Protein AF-A0A8T2IUD5-F1 (afdb_monomer)

Organism: NCBI:txid247094

Sequence (68 aa):
MFYPNLPLLVAVILLLHCFTCCQGGCYFQARAPCRFSGRRFALGESWLGNNCQLCTCLHPVGVGCCEM

pLDDT: mean 79.43, std 12.18, range [46.19, 92.5]

Structure (mmCIF, N/CA/C/O backbone):
data_AF-A0A8T2IUD5-F1
#
_entry.id   AF-A0A8T2IUD5-F1
#
loop_
_atom_site.group_PDB
_atom_site.id
_atom_site.type_symbol
_atom_site.label_atom_id
_atom_site.label_alt_id
_atom_site.label_comp_id
_atom_site.label_asym_id
_atom_site.label_entity_id
_atom_site.label_seq_id
_atom_site.pdbx_PDB_ins_code
_atom_site.Cartn_x
_atom_site.Cartn_y
_atom_site.Cartn_z
_atom_site.occupancy
_atom_site.B_i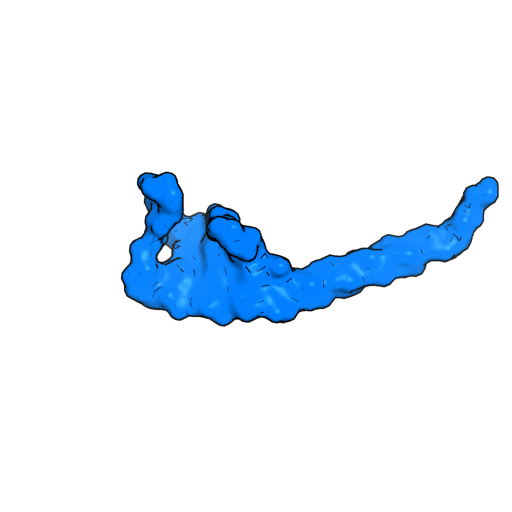so_or_equiv
_atom_site.auth_seq_id
_atom_site.auth_comp_id
_atom_site.auth_asym_id
_atom_site.auth_atom_id
_atom_site.pdbx_PDB_model_num
ATOM 1 N N . MET A 1 1 ? 1.810 23.127 39.603 1.00 46.19 1 MET A N 1
ATOM 2 C CA . MET A 1 1 ? 1.718 21.664 39.796 1.00 46.19 1 MET A CA 1
ATOM 3 C C . MET A 1 1 ? 2.126 21.009 38.480 1.00 46.19 1 MET A C 1
ATOM 5 O O . MET A 1 1 ? 1.291 20.832 37.606 1.00 46.19 1 MET A O 1
ATOM 9 N N . PHE A 1 2 ? 3.429 20.797 38.274 1.00 53.16 2 PHE A N 1
ATOM 10 C CA . PHE A 1 2 ? 3.958 20.081 37.106 1.00 53.16 2 PHE A CA 1
ATOM 11 C C . PHE A 1 2 ? 3.845 18.590 37.414 1.00 53.16 2 PHE A C 1
ATOM 13 O O . PHE A 1 2 ? 4.461 18.129 38.370 1.00 53.16 2 PHE A O 1
ATOM 20 N N . TYR A 1 3 ? 3.019 17.856 36.672 1.00 59.78 3 TYR A N 1
ATOM 21 C CA . TYR A 1 3 ? 2.869 16.414 36.850 1.00 59.78 3 TYR A CA 1
ATOM 22 C C . TYR A 1 3 ? 4.159 15.716 36.366 1.00 59.78 3 TYR A C 1
ATOM 24 O O . TYR A 1 3 ? 4.402 15.693 35.159 1.00 59.78 3 TYR A O 1
ATOM 32 N N . PRO A 1 4 ? 4.996 15.138 37.254 1.00 63.22 4 PRO A N 1
ATOM 33 C CA . PRO A 1 4 ? 6.317 14.599 36.892 1.00 63.22 4 PRO A CA 1
ATOM 34 C C . PRO A 1 4 ? 6.251 13.342 36.006 1.00 63.22 4 PRO A C 1
ATOM 36 O O . PRO A 1 4 ? 7.260 12.908 35.465 1.00 63.22 4 PRO A O 1
ATOM 39 N N . ASN A 1 5 ? 5.056 12.771 35.826 1.00 61.00 5 ASN A N 1
ATOM 40 C CA . ASN A 1 5 ? 4.819 11.546 35.060 1.00 61.00 5 ASN A CA 1
ATOM 41 C C . ASN A 1 5 ? 4.367 11.793 33.607 1.00 61.00 5 ASN A C 1
ATOM 43 O O . ASN A 1 5 ? 4.203 10.837 32.853 1.00 61.00 5 ASN A O 1
ATOM 47 N N . LEU A 1 6 ? 4.182 13.054 33.192 1.00 69.38 6 LEU A N 1
ATOM 48 C CA . LEU A 1 6 ? 3.774 13.414 31.828 1.00 69.38 6 LEU A CA 1
ATOM 49 C C . LEU A 1 6 ? 4.673 12.812 30.719 1.00 69.38 6 LEU A C 1
ATOM 51 O O . LEU A 1 6 ? 4.121 12.269 29.763 1.00 69.38 6 LEU A O 1
ATOM 55 N N . PRO A 1 7 ? 6.022 12.832 30.817 1.00 77.12 7 PRO A N 1
ATOM 56 C CA . PRO A 1 7 ? 6.869 12.281 29.754 1.00 77.12 7 PRO A CA 1
ATOM 57 C C . PRO A 1 7 ? 6.806 10.748 29.675 1.00 77.12 7 PRO A C 1
ATOM 59 O O . PRO A 1 7 ? 6.865 10.190 28.582 1.00 77.12 7 PRO A O 1
ATOM 62 N N . LEU A 1 8 ? 6.625 10.065 30.811 1.00 77.25 8 LEU A N 1
ATOM 63 C CA . LEU A 1 8 ? 6.432 8.611 30.868 1.00 77.25 8 LEU A CA 1
ATOM 64 C C . LEU A 1 8 ? 5.115 8.202 30.207 1.00 77.25 8 LEU A C 1
ATOM 66 O O . LEU A 1 8 ? 5.084 7.244 29.440 1.00 77.25 8 LEU A O 1
ATOM 70 N N . LEU A 1 9 ? 4.042 8.958 30.452 1.00 80.19 9 LEU A N 1
ATOM 71 C CA . LEU A 1 9 ? 2.740 8.697 29.844 1.00 80.19 9 LEU A CA 1
ATOM 72 C C . LEU A 1 9 ? 2.795 8.860 28.317 1.00 80.19 9 LEU A C 1
ATOM 74 O O . LEU A 1 9 ? 2.295 8.007 27.589 1.00 80.19 9 LEU A O 1
ATOM 78 N N . VAL A 1 10 ? 3.461 9.913 27.829 1.00 84.25 10 VAL A N 1
ATOM 79 C CA . VAL A 1 10 ? 3.656 10.148 26.388 1.00 84.25 10 VAL A CA 1
ATOM 80 C C . VAL A 1 10 ? 4.488 9.032 25.752 1.00 84.25 10 VAL A C 1
ATOM 82 O O . VAL A 1 10 ? 4.123 8.537 24.687 1.00 84.25 10 VAL A O 1
ATOM 85 N N . ALA A 1 11 ? 5.559 8.581 26.412 1.00 83.62 11 ALA A N 1
ATOM 86 C CA . ALA A 1 11 ? 6.376 7.469 25.927 1.00 83.62 11 ALA A CA 1
ATOM 87 C C . ALA A 1 11 ? 5.576 6.159 25.828 1.00 83.62 11 ALA A C 1
ATOM 89 O O . ALA A 1 11 ? 5.658 5.466 24.816 1.00 83.62 11 ALA A O 1
ATOM 90 N N . VAL A 1 12 ? 4.755 5.844 26.836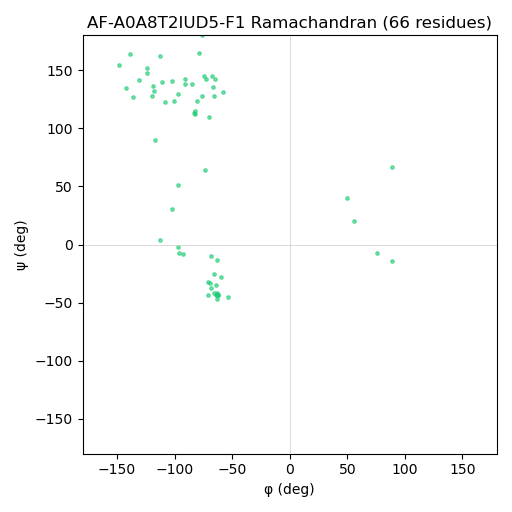 1.00 85.31 12 VAL A N 1
ATOM 91 C CA . VAL A 1 12 ? 3.882 4.658 26.827 1.00 85.31 12 VAL A CA 1
ATOM 92 C C . VAL A 1 12 ? 2.848 4.745 25.703 1.00 85.31 12 VAL A C 1
ATOM 94 O O . VAL A 1 12 ? 2.641 3.766 24.992 1.00 85.31 12 VAL A O 1
ATOM 97 N N . ILE A 1 13 ? 2.244 5.915 25.480 1.00 81.06 13 ILE A N 1
ATOM 98 C CA . ILE A 1 13 ? 1.281 6.124 24.390 1.00 81.06 13 ILE A CA 1
ATOM 99 C C . ILE A 1 13 ? 1.943 5.926 23.019 1.00 81.06 13 ILE A C 1
ATOM 101 O O . ILE A 1 13 ? 1.360 5.264 22.162 1.00 81.06 13 ILE A O 1
ATOM 105 N N . LEU A 1 14 ? 3.155 6.450 22.813 1.00 77.31 14 LEU A N 1
ATOM 106 C CA . LEU A 1 14 ? 3.923 6.265 21.574 1.00 77.31 14 LEU A CA 1
ATOM 107 C C . LEU A 1 14 ? 4.282 4.792 21.332 1.00 77.31 14 LEU A C 1
ATOM 109 O O . LEU A 1 14 ? 4.131 4.299 20.215 1.00 77.31 14 LEU A O 1
ATOM 113 N N . LEU A 1 15 ? 4.713 4.082 22.377 1.00 71.44 15 LEU A N 1
ATOM 114 C CA . LEU A 1 15 ? 5.010 2.648 22.321 1.00 71.44 15 LEU A CA 1
ATOM 115 C C . LEU A 1 15 ? 3.768 1.824 21.971 1.00 71.44 15 LEU A C 1
ATOM 117 O O . LEU A 1 15 ? 3.851 0.944 21.119 1.00 71.44 15 LEU A O 1
ATOM 121 N N . LEU A 1 16 ? 2.620 2.143 22.577 1.00 66.75 16 LEU A N 1
ATOM 122 C CA . LEU A 1 16 ? 1.344 1.489 22.284 1.00 66.75 16 LEU A CA 1
ATOM 123 C C . LEU A 1 16 ? 0.908 1.732 20.832 1.00 66.75 16 LEU A C 1
ATOM 125 O O . LEU A 1 16 ? 0.592 0.771 20.144 1.00 66.75 16 LEU A O 1
ATOM 129 N N . HIS A 1 17 ? 0.968 2.974 20.334 1.00 66.94 17 HIS A N 1
ATOM 130 C CA . HIS A 1 17 ? 0.610 3.294 18.941 1.00 66.94 17 HIS A CA 1
ATOM 131 C C . HIS A 1 17 ? 1.543 2.631 17.916 1.00 66.94 17 HIS A C 1
ATOM 133 O O . HIS A 1 17 ? 1.097 2.229 16.843 1.00 66.94 17 HIS A O 1
ATOM 139 N N . CYS A 1 18 ? 2.830 2.491 18.242 1.00 59.81 18 CYS A N 1
ATOM 140 C CA . CYS A 1 18 ? 3.791 1.784 17.397 1.00 59.81 18 CYS A CA 1
ATOM 141 C C . CYS A 1 18 ? 3.493 0.274 17.343 1.00 59.81 18 CYS A C 1
ATOM 143 O O . CYS A 1 18 ? 3.607 -0.349 16.290 1.00 59.81 18 C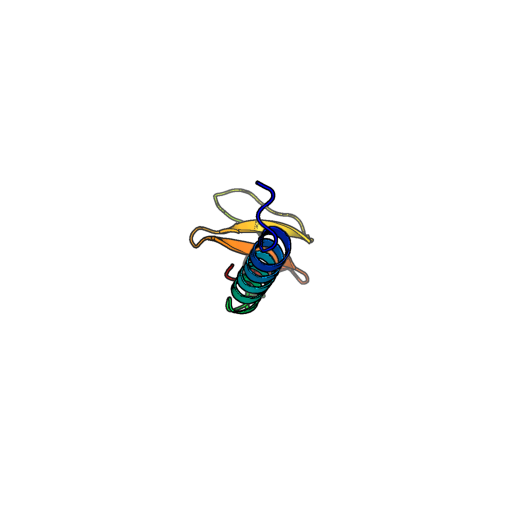YS A O 1
ATOM 145 N N . PHE A 1 19 ? 3.056 -0.309 18.465 1.00 55.56 19 PHE A N 1
ATOM 146 C CA . PHE A 1 19 ? 2.702 -1.727 18.553 1.00 55.56 19 PHE A CA 1
ATOM 147 C C . PHE A 1 19 ? 1.430 -2.086 17.776 1.00 55.56 19 PHE A C 1
ATOM 149 O O . PHE A 1 19 ? 1.341 -3.196 17.251 1.00 55.56 19 PHE A O 1
ATOM 156 N N . THR A 1 20 ? 0.453 -1.178 17.694 1.00 55.56 20 THR A N 1
ATOM 157 C CA . THR A 1 20 ? -0.783 -1.414 16.928 1.00 55.56 20 THR A CA 1
ATOM 158 C C . THR A 1 20 ? -0.516 -1.404 15.420 1.00 55.56 20 THR A C 1
ATOM 160 O O . THR A 1 20 ? -0.915 -2.339 14.736 1.00 55.56 20 THR A O 1
ATOM 163 N N . CYS A 1 21 ? 0.292 -0.451 14.936 1.00 55.19 21 CYS A N 1
ATOM 164 C CA . CYS A 1 21 ? 0.651 -0.309 13.516 1.00 55.19 21 CYS A CA 1
ATOM 165 C C . CYS A 1 21 ? 1.369 -1.546 12.930 1.00 55.19 21 CYS A C 1
ATOM 167 O O . CYS A 1 21 ? 1.279 -1.827 11.739 1.00 55.19 21 CYS A O 1
ATOM 169 N N . CYS A 1 22 ? 2.089 -2.302 13.767 1.00 55.88 22 CYS A N 1
ATOM 170 C CA . CYS A 1 22 ? 2.860 -3.477 13.349 1.00 55.88 22 CYS A CA 1
ATOM 171 C C . CYS A 1 22 ? 2.129 -4.819 13.538 1.00 55.88 22 CYS A C 1
ATOM 173 O O . CYS A 1 22 ? 2.664 -5.846 13.122 1.00 55.88 22 CYS A O 1
ATOM 175 N N . GLN A 1 23 ? 0.955 -4.846 14.185 1.00 56.56 23 GLN A N 1
ATOM 176 C CA . GLN A 1 23 ? 0.173 -6.081 14.378 1.00 56.56 23 GLN A CA 1
ATOM 177 C C . GLN A 1 23 ? -0.864 -6.329 13.278 1.00 56.56 23 GLN A C 1
ATOM 179 O O . GLN A 1 23 ? -1.451 -7.411 13.235 1.00 56.56 23 GLN A O 1
ATOM 184 N N . GLY A 1 24 ? -1.072 -5.367 12.380 1.00 66.69 24 GLY A N 1
ATOM 185 C CA . GLY A 1 24 ? -1.925 -5.561 11.220 1.00 66.69 24 GLY A CA 1
ATOM 186 C C . GLY A 1 24 ? -1.333 -6.573 10.241 1.00 66.69 24 GLY A C 1
ATOM 187 O O . GLY A 1 24 ? -0.141 -6.550 9.925 1.00 66.69 24 GLY A O 1
ATOM 188 N N . GLY A 1 25 ? -2.169 -7.481 9.741 1.00 77.94 25 GLY A N 1
ATOM 189 C CA . GLY A 1 25 ? -1.763 -8.378 8.667 1.00 77.94 25 GLY A CA 1
ATOM 190 C C . GLY A 1 25 ? -1.505 -7.578 7.390 1.00 77.94 25 GLY A C 1
ATOM 191 O O . GLY A 1 25 ? -2.359 -6.814 6.945 1.00 77.94 25 GLY A O 1
ATOM 192 N N . CYS A 1 26 ? -0.338 -7.766 6.777 1.00 83.38 26 CYS A N 1
ATOM 193 C CA . CYS A 1 26 ? -0.074 -7.276 5.428 1.00 83.38 26 CYS A CA 1
ATOM 194 C C . CYS A 1 26 ? -0.307 -8.400 4.418 1.00 83.38 26 CYS A C 1
ATOM 196 O O . CYS A 1 26 ? 0.258 -9.487 4.546 1.00 83.38 26 CYS A O 1
ATOM 198 N N . TYR A 1 27 ? -1.091 -8.133 3.377 1.00 85.56 27 TYR A N 1
ATOM 199 C CA . TYR A 1 27 ? -1.273 -9.051 2.258 1.00 85.56 27 TYR A CA 1
ATOM 200 C C . TYR A 1 27 ? -0.927 -8.368 0.939 1.00 85.56 27 TYR A C 1
ATOM 202 O O . TYR A 1 27 ? -1.134 -7.169 0.756 1.00 85.56 27 TYR A O 1
ATOM 210 N N . PHE A 1 28 ? -0.403 -9.148 -0.004 1.00 87.56 28 PHE A N 1
ATOM 211 C CA . PHE A 1 28 ? -0.054 -8.669 -1.335 1.00 87.56 28 PHE A CA 1
ATOM 212 C C . PHE A 1 28 ? -0.840 -9.418 -2.403 1.00 87.56 28 PHE A C 1
ATOM 214 O O 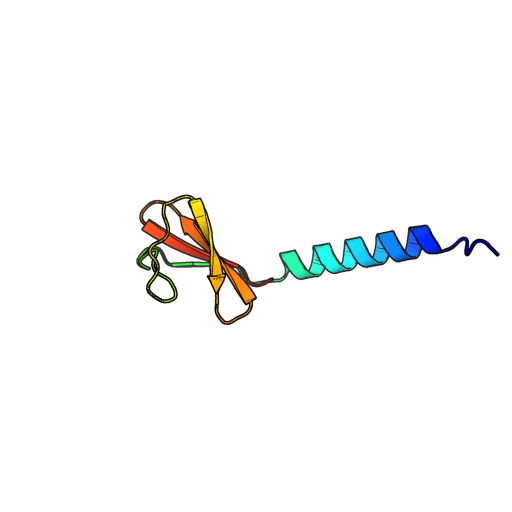. PHE A 1 28 ? -0.842 -10.648 -2.455 1.00 87.56 28 PHE A O 1
ATOM 221 N N . GLN A 1 29 ? -1.491 -8.665 -3.283 1.00 85.75 29 GLN A N 1
ATOM 222 C CA . GLN A 1 29 ? -2.327 -9.197 -4.344 1.00 85.75 29 GLN A CA 1
ATOM 223 C C . GLN A 1 29 ? -1.737 -8.814 -5.709 1.00 85.75 29 GLN A C 1
ATOM 225 O O . GLN A 1 29 ? -2.067 -7.786 -6.296 1.00 85.75 29 GLN A O 1
ATOM 230 N N . ALA A 1 30 ? -0.862 -9.681 -6.231 1.00 83.56 30 ALA A N 1
ATOM 231 C CA . ALA A 1 30 ? -0.070 -9.459 -7.450 1.00 83.56 30 ALA A CA 1
ATOM 232 C C . ALA A 1 30 ? -0.877 -9.308 -8.757 1.00 83.56 30 ALA A C 1
ATOM 234 O O . ALA A 1 30 ? -0.313 -8.945 -9.779 1.00 83.56 30 ALA A O 1
ATOM 235 N N . ARG A 1 31 ? -2.173 -9.645 -8.756 1.00 81.44 31 ARG A N 1
ATOM 236 C CA . ARG A 1 31 ? -3.076 -9.512 -9.920 1.00 81.44 31 ARG A CA 1
ATOM 237 C C . ARG A 1 31 ? -4.159 -8.453 -9.714 1.00 81.44 31 ARG A C 1
ATOM 239 O O . ARG A 1 31 ? -5.052 -8.321 -10.550 1.00 81.44 31 ARG A O 1
ATOM 246 N N . ALA A 1 32 ? -4.119 -7.734 -8.595 1.00 82.25 32 ALA A N 1
ATOM 247 C CA . ALA A 1 32 ? -5.085 -6.688 -8.317 1.00 82.25 32 ALA A CA 1
ATOM 248 C C . ALA A 1 32 ? -4.749 -5.437 -9.140 1.00 82.25 32 ALA A C 1
ATOM 250 O O . ALA A 1 32 ? -3.615 -4.957 -9.078 1.00 82.25 32 ALA A O 1
ATOM 251 N N . PRO A 1 33 ? -5.706 -4.876 -9.897 1.00 84.88 33 PRO A N 1
ATOM 252 C CA . PRO A 1 33 ? -5.486 -3.598 -10.554 1.00 84.88 33 PRO A CA 1
ATOM 253 C C . PRO A 1 33 ? -5.314 -2.500 -9.498 1.00 84.88 33 PRO A C 1
ATOM 255 O O . PRO A 1 33 ? -6.035 -2.481 -8.503 1.00 84.88 33 PRO A O 1
ATOM 258 N N . CYS A 1 34 ? -4.425 -1.534 -9.747 1.00 89.75 34 CYS A N 1
ATOM 259 C CA . CYS A 1 34 ? -4.257 -0.342 -8.905 1.00 89.75 34 CYS A CA 1
ATOM 260 C C . CYS A 1 34 ? -5.425 0.636 -9.096 1.00 89.75 34 CYS A C 1
ATOM 262 O O . CYS A 1 34 ? -5.296 1.730 -9.651 1.00 89.75 34 CYS A O 1
ATOM 264 N N . ARG A 1 35 ? -6.618 0.182 -8.715 1.00 89.81 35 ARG A N 1
ATOM 265 C CA . ARG A 1 35 ? -7.877 0.905 -8.798 1.00 89.81 35 ARG A CA 1
ATOM 266 C C . ARG A 1 35 ? -8.648 0.713 -7.511 1.00 89.81 35 ARG A C 1
ATOM 268 O O . ARG A 1 35 ? -8.935 -0.414 -7.123 1.00 89.81 35 ARG A O 1
ATOM 275 N N . PHE A 1 36 ? -9.050 1.820 -6.912 1.00 89.25 36 PHE A N 1
ATOM 276 C CA . PHE A 1 36 ? -9.871 1.814 -5.715 1.00 89.25 36 PHE A CA 1
ATOM 277 C C . PHE A 1 36 ? -10.886 2.951 -5.781 1.00 89.25 36 PHE A C 1
ATOM 279 O O . PHE A 1 36 ? -10.561 4.062 -6.198 1.00 89.25 36 PHE A O 1
ATOM 286 N N . SER A 1 37 ? -12.143 2.654 -5.440 1.00 89.75 37 SER A N 1
ATOM 287 C CA . SER A 1 37 ? -13.261 3.609 -5.495 1.00 89.75 37 SER A CA 1
ATOM 288 C C . SER A 1 37 ? -13.371 4.369 -6.836 1.00 89.75 37 SER A C 1
ATOM 290 O O . SER A 1 37 ? -13.563 5.581 -6.894 1.00 89.75 37 SER A O 1
ATOM 292 N N . GLY A 1 38 ? -13.149 3.666 -7.955 1.00 90.56 38 GLY A N 1
ATOM 293 C CA . GLY A 1 38 ? -13.187 4.244 -9.307 1.00 90.56 38 GLY A CA 1
ATOM 294 C C . GLY A 1 38 ? -11.970 5.095 -9.702 1.00 90.56 38 GLY A C 1
ATOM 295 O O . GLY A 1 38 ? -11.829 5.435 -10.879 1.00 90.56 38 GLY A O 1
ATOM 296 N N . ARG A 1 39 ? -11.048 5.388 -8.776 1.00 90.75 39 ARG A N 1
ATOM 297 C CA . ARG A 1 39 ? -9.792 6.101 -9.056 1.00 90.75 39 ARG A CA 1
ATOM 298 C C . ARG A 1 39 ? -8.674 5.121 -9.393 1.00 90.75 39 ARG A C 1
ATOM 300 O O . ARG A 1 39 ? -8.610 4.030 -8.834 1.00 90.75 39 ARG A O 1
ATOM 307 N N . ARG A 1 40 ? -7.809 5.495 -10.341 1.00 90.81 40 ARG A N 1
ATOM 308 C CA . ARG A 1 40 ? -6.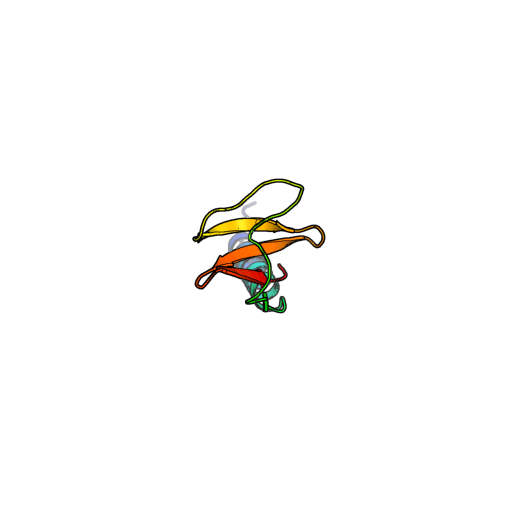566 4.772 -10.655 1.00 90.81 40 ARG A CA 1
ATOM 309 C C . ARG A 1 40 ? -5.432 5.353 -9.818 1.00 90.81 40 ARG A C 1
ATOM 311 O O . ARG A 1 40 ? -5.329 6.571 -9.729 1.00 90.81 40 ARG A O 1
ATOM 318 N N . PHE A 1 41 ? -4.591 4.481 -9.285 1.00 90.38 41 PHE A N 1
ATOM 319 C CA . PHE A 1 41 ? -3.390 4.827 -8.535 1.00 90.38 41 PHE A CA 1
ATOM 320 C C . PHE A 1 41 ? -2.157 4.435 -9.350 1.00 90.38 41 PHE A C 1
ATOM 322 O O . PHE A 1 41 ? -2.159 3.402 -10.026 1.00 90.38 41 PHE A O 1
ATOM 329 N N . ALA A 1 42 ? -1.132 5.286 -9.334 1.00 90.25 42 ALA A N 1
ATOM 330 C CA . ALA A 1 42 ? 0.150 4.993 -9.964 1.00 90.25 42 ALA A CA 1
ATOM 331 C C . ALA A 1 42 ? 0.986 4.057 -9.076 1.00 90.25 42 ALA A C 1
ATOM 333 O O . ALA A 1 42 ? 0.693 3.873 -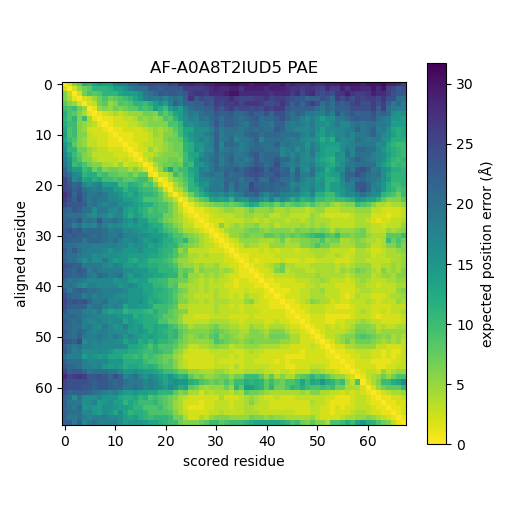7.899 1.00 90.25 42 ALA A O 1
ATOM 334 N N . LEU A 1 43 ? 2.036 3.456 -9.637 1.00 90.00 43 LEU A N 1
ATOM 335 C CA . LEU A 1 43 ? 3.003 2.691 -8.848 1.00 90.00 43 LEU A CA 1
ATOM 336 C C . LEU A 1 43 ? 3.617 3.583 -7.759 1.00 90.00 43 LEU A C 1
ATOM 338 O O . LEU A 1 43 ? 4.058 4.690 -8.050 1.00 90.00 43 LEU A O 1
ATOM 342 N N . GLY A 1 44 ? 3.649 3.087 -6.524 1.00 88.44 44 GLY A N 1
ATOM 343 C CA . GLY A 1 44 ? 4.118 3.809 -5.341 1.00 88.44 44 GLY A CA 1
ATOM 344 C C . GLY A 1 44 ? 3.042 4.627 -4.622 1.00 88.44 44 GLY A 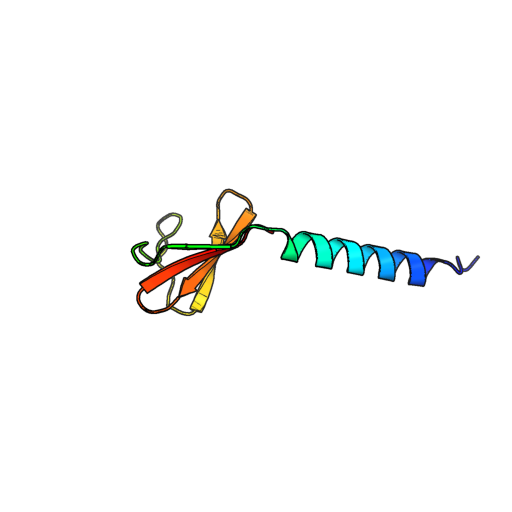C 1
ATOM 345 O O . GLY A 1 44 ? 3.251 5.001 -3.473 1.00 88.44 44 GLY A O 1
ATOM 346 N N . GLU A 1 45 ? 1.886 4.864 -5.245 1.00 92.31 45 GLU A N 1
ATOM 347 C CA . GLU A 1 45 ? 0.780 5.575 -4.600 1.00 92.31 45 GLU A CA 1
ATOM 348 C C . GLU A 1 45 ? 0.077 4.696 -3.566 1.00 92.31 45 GLU A C 1
ATOM 350 O O . GLU A 1 45 ? -0.103 3.488 -3.778 1.00 92.31 45 GLU A O 1
ATOM 355 N N . SER A 1 46 ? -0.372 5.330 -2.482 1.00 90.38 46 SER A N 1
ATOM 356 C CA . SER A 1 46 ? -1.085 4.684 -1.3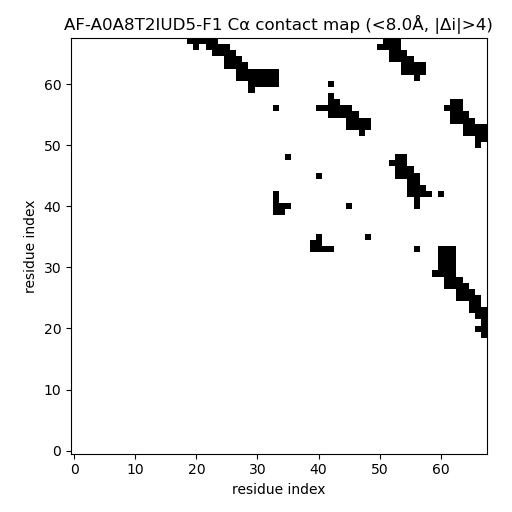87 1.00 90.38 46 SER A CA 1
ATOM 357 C C . SER A 1 46 ? -2.448 5.318 -1.115 1.00 90.38 46 SER A C 1
ATOM 359 O O . SER A 1 46 ? -2.697 6.491 -1.394 1.00 90.38 46 SER A O 1
ATOM 361 N N . TRP A 1 47 ? -3.372 4.513 -0.602 1.00 91.44 47 TRP A N 1
ATOM 362 C CA . TRP A 1 47 ? -4.728 4.920 -0.260 1.00 91.44 47 TRP A CA 1
ATOM 363 C C . TRP A 1 47 ? -5.257 4.131 0.932 1.00 91.44 47 TRP A C 1
ATOM 365 O O . TRP A 1 47 ? -4.859 2.996 1.183 1.00 91.44 47 TRP A O 1
ATOM 375 N N . LEU A 1 48 ? -6.206 4.728 1.649 1.00 90.12 48 LEU A N 1
ATOM 376 C CA . LEU A 1 48 ? -6.969 4.048 2.690 1.00 90.12 48 LEU A CA 1
ATOM 377 C C . LEU A 1 48 ? -8.097 3.228 2.058 1.0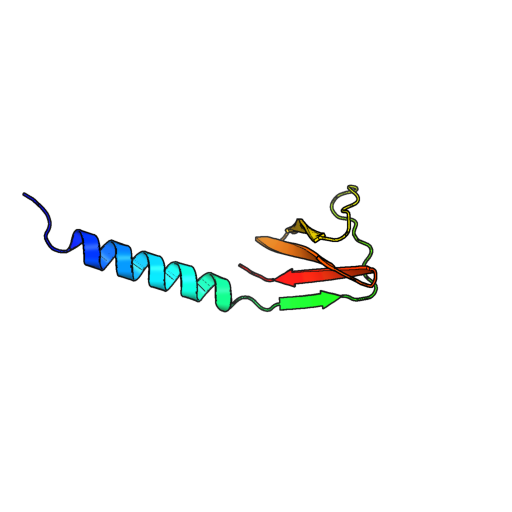0 90.12 48 LEU A C 1
ATOM 379 O O . LEU A 1 48 ? -8.917 3.753 1.301 1.00 90.12 48 LEU A O 1
ATOM 383 N N . GLY A 1 49 ? -8.108 1.930 2.352 1.00 86.12 49 GLY A N 1
ATOM 384 C CA . GLY A 1 49 ? -9.175 1.009 1.981 1.00 86.12 49 GLY A CA 1
ATOM 385 C C . GLY A 1 49 ? -10.417 1.156 2.867 1.00 86.12 49 GLY A C 1
ATOM 386 O O . GLY A 1 49 ? -10.445 1.939 3.812 1.00 86.12 49 GLY A O 1
ATOM 387 N N . ASN A 1 50 ? -11.448 0.351 2.598 1.00 82.81 50 ASN A N 1
ATOM 388 C CA . ASN A 1 50 ? -12.697 0.382 3.374 1.00 82.81 50 ASN A CA 1
ATOM 389 C C . ASN A 1 50 ? -12.536 -0.059 4.838 1.00 82.81 50 ASN A C 1
ATOM 391 O O . ASN A 1 50 ? -13.324 0.359 5.677 1.00 82.81 50 ASN A O 1
ATOM 395 N N . ASN A 1 51 ? -11.529 -0.879 5.140 1.00 79.94 51 ASN A N 1
ATOM 396 C CA . ASN A 1 51 ? -11.317 -1.452 6.471 1.00 79.94 51 ASN A CA 1
ATOM 397 C C . ASN A 1 51 ? -10.196 -0.732 7.239 1.00 79.94 51 ASN A C 1
ATOM 399 O O . ASN A 1 51 ? -9.459 -1.369 7.978 1.00 79.94 51 ASN A O 1
ATOM 403 N N . CYS A 1 52 ? -9.992 0.571 7.003 1.00 81.12 52 CYS A N 1
ATOM 404 C CA . CYS A 1 52 ? -8.874 1.341 7.579 1.00 81.12 52 CYS A CA 1
ATOM 405 C C . CYS A 1 52 ? -7.474 0.762 7.284 1.00 81.12 52 CYS A C 1
ATOM 407 O O . CYS A 1 52 ? -6.502 1.090 7.951 1.00 81.12 52 CYS A O 1
ATOM 409 N N . GLN A 1 53 ? -7.364 -0.069 6.250 1.00 87.50 53 GLN A N 1
ATOM 410 C CA . GLN A 1 53 ? -6.109 -0.651 5.786 1.00 87.50 53 GLN A CA 1
ATOM 411 C C . GLN A 1 53 ? -5.386 0.305 4.830 1.00 87.50 53 GLN A C 1
ATOM 413 O O . GLN A 1 53 ? -6.012 0.900 3.945 1.00 87.50 53 GLN A O 1
ATOM 418 N N . LEU A 1 54 ? -4.070 0.433 4.971 1.00 87.88 54 LEU A N 1
ATOM 419 C CA . LEU A 1 54 ? -3.230 1.174 4.038 1.00 87.88 54 LEU A CA 1
ATOM 420 C C . LEU A 1 54 ? -2.887 0.291 2.850 1.00 87.88 54 LEU A C 1
ATOM 422 O O . LEU A 1 54 ? -2.139 -0.673 2.992 1.00 87.88 54 LEU A O 1
ATOM 426 N N . CYS A 1 55 ? -3.407 0.630 1.681 1.00 90.69 55 CYS A N 1
ATOM 427 C CA . CYS A 1 55 ? -3.103 -0.050 0.435 1.00 90.69 55 CYS A CA 1
ATOM 428 C C . CYS A 1 55 ? -2.108 0.760 -0.394 1.00 90.69 55 CYS A C 1
ATOM 430 O O . CYS A 1 55 ? -2.247 1.971 -0.494 1.00 90.69 55 CYS A O 1
ATOM 432 N N . THR A 1 56 ? -1.157 0.095 -1.040 1.00 91.75 56 THR A N 1
ATOM 433 C CA . THR A 1 56 ? -0.159 0.698 -1.928 1.00 91.75 56 THR A CA 1
ATOM 434 C C . THR A 1 56 ? -0.107 -0.081 -3.236 1.00 91.75 56 THR A C 1
ATOM 436 O O . THR A 1 56 ? -0.201 -1.310 -3.245 1.00 91.75 56 THR A O 1
ATOM 439 N N . CYS A 1 57 ? 0.051 0.617 -4.359 1.00 92.50 57 CYS A N 1
ATOM 440 C CA . CYS A 1 57 ? 0.288 -0.010 -5.658 1.00 92.50 57 CYS A CA 1
ATOM 441 C C . CYS A 1 57 ? 1.781 -0.342 -5.810 1.00 92.50 57 CYS A C 1
ATOM 443 O O . CYS A 1 57 ? 2.606 0.566 -5.904 1.00 92.50 57 CYS A O 1
ATOM 445 N N . LEU A 1 58 ? 2.148 -1.624 -5.852 1.00 87.56 58 LEU A N 1
ATOM 446 C CA . LEU A 1 58 ? 3.536 -2.075 -6.008 1.00 87.56 58 LEU A CA 1
ATOM 447 C C . LEU A 1 58 ? 3.786 -2.775 -7.353 1.00 87.56 58 LEU A C 1
ATOM 449 O O . LEU A 1 58 ? 2.881 -3.231 -8.055 1.00 87.56 58 LEU A O 1
ATOM 453 N N . HIS A 1 59 ? 5.064 -2.865 -7.715 1.00 77.25 59 HIS A N 1
ATOM 454 C CA . HIS A 1 59 ? 5.545 -3.578 -8.896 1.00 77.25 59 HIS A CA 1
ATOM 455 C C . HIS A 1 59 ? 5.444 -5.106 -8.687 1.00 77.25 59 HIS A C 1
ATOM 457 O O . HIS A 1 59 ? 5.720 -5.553 -7.573 1.00 77.25 59 HIS A O 1
ATOM 463 N N . PRO A 1 60 ? 5.086 -5.935 -9.696 1.00 70.00 60 PRO A N 1
ATOM 464 C CA . PRO A 1 60 ? 4.868 -5.649 -11.122 1.00 70.00 60 PRO A CA 1
ATOM 465 C C . PRO A 1 60 ? 3.387 -5.423 -11.509 1.00 70.00 60 PRO A C 1
ATOM 467 O O . PRO A 1 60 ? 2.918 -5.991 -12.487 1.00 70.00 60 PRO A O 1
ATOM 470 N N . VAL A 1 61 ? 2.671 -4.539 -10.797 1.00 73.44 61 VAL A N 1
ATOM 471 C CA . VAL A 1 61 ? 1.209 -4.282 -10.869 1.00 73.44 61 VAL A CA 1
ATOM 472 C C . VAL A 1 61 ? 0.417 -5.191 -9.924 1.00 73.44 61 VAL A C 1
ATOM 474 O O . VAL A 1 61 ? -0.361 -6.044 -10.339 1.00 73.44 61 VAL A O 1
ATOM 477 N N . GLY A 1 62 ? 0.612 -4.976 -8.624 1.00 86.00 62 GLY A N 1
ATOM 478 C CA . GLY A 1 62 ? -0.198 -5.568 -7.562 1.00 86.00 62 GLY A CA 1
ATOM 479 C C . GLY A 1 62 ? -0.505 -4.566 -6.454 1.00 86.00 62 GLY A C 1
ATOM 480 O O . GLY A 1 62 ? 0.137 -3.522 -6.351 1.00 86.00 62 GLY A O 1
ATOM 481 N N . VAL A 1 63 ? -1.482 -4.885 -5.611 1.00 91.88 63 VAL A N 1
ATOM 482 C CA . VAL A 1 63 ? -1.860 -4.050 -4.463 1.00 91.88 63 VAL A CA 1
ATOM 483 C C . VAL A 1 63 ? -1.416 -4.742 -3.182 1.00 91.88 63 VAL A C 1
ATOM 485 O O . VAL A 1 63 ? -1.795 -5.887 -2.939 1.00 91.88 63 VAL A O 1
ATOM 488 N N . GLY A 1 64 ? -0.605 -4.065 -2.375 1.00 90.00 64 GLY A N 1
ATOM 489 C CA . GLY A 1 64 ? -0.277 -4.495 -1.019 1.00 90.00 64 GLY A CA 1
ATOM 490 C C . GLY A 1 64 ? -1.105 -3.706 -0.024 1.00 90.00 64 GLY A C 1
ATOM 491 O O . GLY A 1 64 ? -1.034 -2.485 -0.069 1.00 90.00 64 GLY A O 1
ATOM 492 N N . CYS A 1 65 ? -1.876 -4.363 0.837 1.00 88.94 65 CYS A N 1
ATOM 493 C CA . CYS A 1 65 ? -2.617 -3.693 1.903 1.00 88.94 65 CYS A CA 1
ATOM 494 C C . CYS A 1 65 ? -2.149 -4.197 3.264 1.00 88.94 65 CYS A C 1
ATOM 496 O O . CYS A 1 65 ? -1.986 -5.401 3.449 1.00 88.94 65 CYS A O 1
ATOM 498 N N . CYS A 1 66 ? -1.956 -3.273 4.196 1.00 85.56 66 CYS A N 1
ATOM 499 C CA . CYS A 1 66 ? -1.648 -3.555 5.590 1.00 85.56 66 CYS A CA 1
ATOM 500 C C . CYS A 1 66 ? -2.762 -3.000 6.468 1.00 85.56 66 CYS A C 1
ATOM 502 O O . CYS A 1 66 ? -3.172 -1.851 6.288 1.00 85.56 66 CYS A O 1
ATOM 504 N N . GLU A 1 67 ? -3.257 -3.807 7.398 1.00 84.38 67 GLU A N 1
ATOM 505 C CA . GLU A 1 67 ? -4.137 -3.306 8.455 1.00 84.38 67 GLU A CA 1
ATOM 506 C C . GLU A 1 67 ? -3.345 -2.372 9.390 1.00 84.38 67 GLU A C 1
ATOM 508 O O . GLU A 1 67 ? -2.143 -2.562 9.579 1.00 84.38 67 GLU A O 1
ATOM 513 N N . MET A 1 68 ? -3.999 -1.325 9.897 1.00 70.06 68 MET A N 1
ATOM 514 C CA . MET A 1 68 ? -3.423 -0.357 10.843 1.00 70.06 68 MET A CA 1
ATOM 515 C C . MET A 1 68 ? -3.931 -0.601 12.262 1.00 70.06 68 MET A C 1
ATOM 517 O O . MET A 1 68 ? -5.106 -1.016 12.390 1.00 70.06 68 MET A O 1
#

Nearest PDB structures (foldseek):
  6rwc-assembly2_B  TM=7.695E-01  e=3.362E-02  Gallus gallus
  6ui5-assembly1_B  TM=3.758E-01  e=9.240E+00  Streptomyces sp. NRRL 11266

InterPro domains:
  IPR008735 Beta-microseminoprotein [PTHR10500] (9-67)

Mean predicted aligned error: 10.67 Å

Radius of gyration: 17.36 Å; Cα contacts (8 Å, |Δi|>4): 98; chains: 1; bounding box: 20×31×51 Å

Secondary structure (DSSP, 8-state):
---TTHHHHHHHHHHHHHHHHTTSPEEEETT--SEETTEE--TT-EEE-TTS-EEEEETTTEEEEE--

Foldseek 3Di:
DPDPCVVVVVVVVVVVVVVQQPPWDKDKFQPDACDDPNDHDDAQDWDQDPQRWIWGQHPPGIIITTHD

Solvent-accessible surface area (backbone atoms only — not comparable to full-atom values): 3942 Å² total; per-residue (Å²): 138,83,67,88,56,56,67,60,52,52,51,51,52,53,50,52,56,54,54,46,52,67,68,31,66,70,49,73,37,70,82,37,70,45,57,57,97,91,41,78,52,55,82,76,38,70,48,76,47,97,79,63,18,48,30,31,20,39,87,96,54,12,33,34,34,29,34,88